Protein AF-A0AAR5PE02-F1 (afdb_monomer_lite)

Sequence (167 aa):
MKLILWPEQIGFYMKVPHFEQRLRSLHYKKRFQVTLSEIQPRITSVMEASREVSRSRRLRRLLEIVLALGNYMNRGARGNASGFRLASLNRLADTKSSFAKGTTLLHYLVQILEKKFRDICRLDEDLPHVRLSAKFPLGSSAKTWLSCGQALKMWQGKSSFIEAKAL

pLDDT: mean 83.31, std 14.79, range [35.12, 97.94]

Structure (mmCIF, N/CA/C/O backbone):
data_AF-A0AAR5PE02-F1
#
_entry.id   AF-A0AAR5PE02-F1
#
loop_
_atom_site.group_PDB
_atom_site.id
_atom_site.type_symbol
_atom_site.label_atom_id
_atom_site.label_alt_id
_atom_site.label_comp_id
_atom_site.label_asym_id
_atom_site.label_entity_id
_atom_site.label_seq_id
_atom_site.pdbx_PDB_ins_code
_atom_site.Cartn_x
_atom_site.Cartn_y
_atom_site.Cartn_z
_atom_site.occupancy
_atom_site.B_iso_or_equiv
_atom_site.auth_seq_id
_atom_site.auth_comp_id
_atom_site.auth_asym_id
_atom_site.auth_atom_id
_atom_site.pdbx_PDB_model_num
ATOM 1 N N . MET A 1 1 ? -27.650 19.695 25.125 1.00 35.53 1 MET A N 1
ATOM 2 C CA . MET A 1 1 ? -28.127 19.698 26.525 1.00 35.53 1 MET A CA 1
ATOM 3 C C . MET A 1 1 ? -26.932 19.680 27.470 1.00 35.53 1 MET A C 1
ATOM 5 O O . MET A 1 1 ? -26.398 18.613 27.748 1.00 35.53 1 MET A O 1
ATOM 9 N N . LYS A 1 2 ? -26.469 20.859 27.904 1.00 39.31 2 LYS A N 1
ATOM 10 C CA . LYS A 1 2 ? -25.594 21.000 29.077 1.00 39.31 2 LYS A CA 1
ATOM 11 C C . LYS A 1 2 ? -26.524 20.988 30.292 1.00 39.31 2 LYS A C 1
ATOM 13 O O . LYS A 1 2 ? -27.319 21.907 30.436 1.00 39.31 2 LYS A O 1
ATOM 18 N N . LEU A 1 3 ? -26.480 19.931 31.100 1.00 49.81 3 LEU A N 1
ATOM 19 C CA . LEU A 1 3 ? -27.072 19.948 32.438 1.00 49.81 3 LEU A CA 1
ATOM 20 C C . LEU A 1 3 ? -26.165 20.829 33.301 1.00 49.81 3 LEU A C 1
ATOM 22 O O . LEU A 1 3 ? -25.110 20.381 33.740 1.00 49.81 3 LEU A O 1
ATOM 26 N N . ILE A 1 4 ? -26.533 22.097 33.465 1.00 57.41 4 ILE A N 1
ATOM 27 C CA . ILE A 1 4 ? -25.956 22.947 34.505 1.00 57.41 4 ILE A CA 1
ATOM 28 C C . ILE A 1 4 ? -26.702 22.558 35.781 1.00 57.41 4 ILE A C 1
ATOM 30 O O . ILE A 1 4 ? -27.845 22.957 35.984 1.00 57.41 4 ILE A O 1
ATOM 34 N N . LEU A 1 5 ? -26.099 21.672 36.572 1.00 57.22 5 LEU A N 1
ATOM 35 C CA . LEU A 1 5 ? -26.596 21.326 37.899 1.00 57.22 5 LEU A CA 1
ATOM 36 C C . LEU A 1 5 ? -26.217 22.465 38.843 1.00 57.22 5 LEU A C 1
ATOM 38 O O . LEU A 1 5 ? -25.034 22.768 38.995 1.00 57.22 5 LEU A O 1
ATOM 42 N N . TRP A 1 6 ? -27.213 23.094 39.458 1.00 66.88 6 TRP A N 1
ATOM 43 C CA . TRP A 1 6 ? -26.972 24.053 40.531 1.00 66.88 6 TRP A CA 1
ATOM 44 C C . TRP A 1 6 ? -26.346 23.316 41.729 1.00 66.88 6 TRP A C 1
ATOM 46 O O . TRP A 1 6 ? -26.729 22.166 41.976 1.00 66.88 6 TRP A O 1
ATOM 56 N N . PRO A 1 7 ? -25.402 23.929 42.473 1.00 67.25 7 PRO A N 1
ATOM 57 C CA . PRO A 1 7 ? -24.629 23.252 43.524 1.00 67.25 7 PRO A CA 1
ATOM 58 C C . PRO A 1 7 ? -25.497 22.498 44.540 1.00 67.25 7 PRO A C 1
ATOM 60 O O . PRO A 1 7 ? -25.152 21.400 44.970 1.00 67.25 7 PRO A O 1
ATOM 63 N N . GLU A 1 8 ? -26.672 23.043 44.849 1.00 66.94 8 GLU A N 1
ATOM 64 C CA . GLU A 1 8 ? -27.608 22.492 45.832 1.00 66.94 8 GLU A CA 1
ATOM 65 C C . GLU A 1 8 ? -28.311 21.208 45.362 1.00 66.94 8 GLU A C 1
ATOM 67 O O . GLU A 1 8 ? -28.652 20.343 46.167 1.00 66.94 8 GLU A O 1
ATOM 72 N N . GLN A 1 9 ? -28.470 21.014 44.050 1.00 62.78 9 GLN A N 1
ATOM 73 C CA . GLN A 1 9 ? -29.102 19.814 43.493 1.00 62.78 9 GLN A CA 1
ATOM 74 C C . GLN A 1 9 ? -28.140 18.616 43.442 1.00 62.78 9 GLN A C 1
ATOM 76 O O . GLN A 1 9 ? -28.586 17.468 43.410 1.00 62.78 9 GLN A O 1
ATOM 81 N N . ILE A 1 10 ? -26.821 18.849 43.475 1.00 66.88 10 ILE A N 1
ATOM 82 C CA . ILE A 1 10 ? -25.790 17.799 43.382 1.00 66.88 10 ILE A CA 1
ATOM 83 C C . ILE A 1 10 ? -25.912 16.798 44.540 1.00 66.88 10 ILE A C 1
ATOM 85 O O . ILE A 1 10 ? -25.815 15.587 44.320 1.00 66.88 10 ILE A O 1
ATOM 89 N N . GLY A 1 11 ? -26.205 17.284 45.751 1.00 68.94 11 GLY A N 1
ATOM 90 C CA . GLY A 1 11 ? -26.368 16.444 46.940 1.00 68.94 11 GLY A CA 1
ATOM 91 C C . GLY A 1 11 ? -27.541 15.463 46.846 1.00 68.94 11 GLY A C 1
ATOM 92 O O . GLY A 1 11 ? -27.479 14.373 47.410 1.00 68.94 11 GLY A O 1
ATOM 93 N N . PHE A 1 12 ? -28.592 15.799 46.091 1.00 72.00 12 PHE A N 1
ATOM 94 C CA . PHE A 1 12 ? -29.722 14.900 45.847 1.00 72.00 12 PHE A CA 1
ATOM 95 C C . PHE A 1 12 ? -29.356 13.783 44.861 1.00 72.00 12 PHE A C 1
ATOM 97 O O . PHE A 1 12 ? -29.643 12.613 45.110 1.00 72.00 12 PHE A O 1
ATOM 104 N N . TYR A 1 13 ? -28.649 14.113 43.777 1.00 67.19 13 TYR A N 1
ATOM 105 C CA . TYR A 1 13 ? -28.218 13.125 42.783 1.00 67.19 13 TYR A CA 1
ATOM 106 C C . TYR A 1 13 ? -27.159 12.152 43.318 1.00 67.19 13 TYR A C 1
ATOM 108 O O . TYR A 1 13 ? -27.163 10.982 42.937 1.00 67.19 13 TYR A O 1
ATOM 116 N N . MET A 1 14 ? -26.301 12.588 44.249 1.00 71.88 14 MET A N 1
ATOM 117 C CA . MET A 1 14 ? -25.327 11.711 44.916 1.00 71.88 14 MET A CA 1
ATOM 118 C C . MET A 1 14 ? -25.970 10.617 45.786 1.00 71.88 14 MET A C 1
ATOM 120 O O . MET A 1 14 ? -25.325 9.603 46.041 1.00 71.88 14 MET A O 1
ATOM 124 N N . LYS A 1 15 ? -27.240 10.767 46.194 1.00 79.12 15 LYS A N 1
ATOM 125 C CA . LYS A 1 15 ? -27.983 9.730 46.937 1.00 79.12 15 LYS A CA 1
ATOM 126 C C . LYS A 1 15 ? -28.428 8.563 46.054 1.00 79.12 15 LYS A C 1
ATOM 128 O O . LYS A 1 15 ? -28.803 7.512 46.568 1.00 79.12 15 LYS A O 1
ATOM 133 N N . VAL A 1 16 ? -28.394 8.723 44.728 1.00 78.44 16 VAL A N 1
ATOM 134 C CA . VAL A 1 16 ? -28.729 7.641 43.802 1.00 78.44 16 VAL A CA 1
ATOM 135 C C . VAL A 1 16 ? -27.590 6.612 43.812 1.00 78.44 16 VAL A C 1
ATOM 137 O O . VAL A 1 16 ? -26.446 6.954 43.494 1.00 78.44 16 VAL A O 1
ATOM 140 N N . PRO A 1 17 ? -27.864 5.331 44.116 1.00 78.50 17 PRO A N 1
ATOM 141 C CA . PRO A 1 17 ? -26.826 4.313 44.158 1.00 78.50 17 PRO A CA 1
ATOM 142 C C . PRO A 1 17 ? -26.158 4.175 42.789 1.00 78.50 17 PRO A C 1
ATOM 144 O O . PRO A 1 17 ? -26.821 4.064 41.753 1.00 78.50 17 PRO A O 1
ATOM 147 N N . HIS A 1 18 ? -24.825 4.179 42.794 1.00 80.19 18 HIS A N 1
ATOM 148 C CA . HIS A 1 18 ? -23.996 4.100 41.590 1.00 80.19 18 HIS A CA 1
ATOM 149 C C . HIS A 1 18 ? -24.308 5.191 40.544 1.00 80.19 18 HIS A C 1
ATOM 151 O O . HIS A 1 18 ? -24.176 4.940 39.343 1.00 80.19 18 HIS A O 1
ATOM 157 N N . PHE A 1 19 ? -24.715 6.394 40.978 1.00 79.38 19 PHE A N 1
ATOM 158 C CA . PHE A 1 19 ? -25.097 7.514 40.106 1.00 79.38 19 PHE A CA 1
ATOM 159 C C . PHE A 1 19 ? -24.105 7.763 38.961 1.00 79.38 19 PHE A C 1
ATOM 161 O O . PHE A 1 19 ? -24.495 7.789 37.794 1.00 79.38 19 PHE A O 1
ATOM 168 N N . GLU A 1 20 ? -22.810 7.857 39.272 1.00 79.25 20 GLU A N 1
ATOM 169 C CA . GLU A 1 20 ? -21.762 8.082 38.274 1.00 79.25 20 GLU A CA 1
ATOM 170 C C . GLU A 1 20 ? -21.726 6.972 37.210 1.00 79.25 20 GLU A C 1
ATOM 172 O O . GLU A 1 20 ? -21.638 7.236 36.010 1.00 79.25 20 GLU A O 1
ATOM 177 N N . GLN A 1 21 ? -21.843 5.712 37.630 1.00 76.38 21 GLN A N 1
ATOM 178 C CA . GLN A 1 21 ? -21.823 4.567 36.719 1.00 76.38 21 GLN A CA 1
ATOM 179 C C . GLN A 1 21 ? -23.086 4.512 35.853 1.00 76.38 21 GLN A C 1
ATOM 181 O O . GLN A 1 21 ? -22.996 4.187 34.667 1.00 76.38 21 GLN A O 1
ATOM 186 N N . ARG A 1 22 ? -24.253 4.864 36.411 1.00 79.56 22 ARG A N 1
ATOM 187 C CA . ARG A 1 22 ? -25.517 4.986 35.666 1.00 79.56 22 ARG A CA 1
ATOM 188 C C . ARG A 1 22 ? -25.432 6.096 34.621 1.00 79.56 22 ARG A C 1
ATOM 190 O O . ARG A 1 22 ? -25.801 5.873 33.470 1.00 79.56 22 ARG A O 1
ATOM 197 N N . LEU A 1 23 ? -24.864 7.246 34.983 1.00 82.56 23 LEU A N 1
ATOM 198 C CA . LEU A 1 23 ? -24.653 8.369 34.071 1.00 82.56 23 LEU A CA 1
ATOM 199 C C . LEU A 1 23 ? -23.691 8.003 32.932 1.00 82.56 23 LEU A C 1
ATOM 201 O O . LEU A 1 23 ? -24.001 8.243 31.764 1.00 82.56 23 LEU A O 1
ATOM 205 N N . ARG A 1 24 ? -22.559 7.357 33.248 1.00 79.50 24 ARG A N 1
ATOM 206 C CA . ARG A 1 24 ? -21.609 6.837 32.248 1.00 79.50 24 ARG A CA 1
ATOM 207 C C . ARG A 1 24 ? -22.275 5.823 31.309 1.00 79.50 24 ARG A C 1
ATOM 209 O O . ARG A 1 24 ? -22.088 5.907 30.097 1.00 79.50 24 ARG A O 1
ATOM 216 N N . SER A 1 25 ? -23.098 4.920 31.846 1.00 77.06 25 SER A N 1
ATOM 217 C CA . SER A 1 25 ? -23.834 3.916 31.059 1.00 77.06 25 SER A CA 1
ATOM 218 C C . SER A 1 25 ? -24.863 4.556 30.123 1.00 77.06 25 SER A C 1
ATOM 220 O O . SER A 1 25 ? -24.952 4.178 28.957 1.00 77.06 25 SER A O 1
ATOM 222 N N . LEU A 1 26 ? -25.605 5.563 30.596 1.00 81.19 26 LEU A N 1
ATOM 223 C CA . LEU A 1 26 ? -26.574 6.304 29.786 1.00 81.19 26 LEU A CA 1
ATOM 224 C C . LEU A 1 26 ? -25.888 7.118 28.679 1.00 81.19 26 LEU A C 1
ATOM 226 O O . LEU A 1 26 ? -26.333 7.104 27.530 1.00 81.19 26 LEU A O 1
ATOM 230 N N . HIS A 1 27 ? -24.784 7.796 29.008 1.00 82.00 27 HIS A N 1
ATOM 231 C CA . HIS A 1 27 ? -23.972 8.521 28.033 1.00 82.00 27 HIS A CA 1
ATOM 232 C C . HIS A 1 27 ? -23.451 7.584 26.939 1.00 82.00 27 HIS A C 1
ATOM 234 O O . HIS A 1 27 ? -23.558 7.896 25.752 1.00 82.00 27 HIS A O 1
ATOM 240 N N . TYR A 1 28 ? -22.942 6.417 27.338 1.00 80.25 28 TYR A N 1
ATOM 241 C CA . TYR A 1 28 ? -22.465 5.403 26.410 1.00 80.25 28 TYR A CA 1
ATOM 242 C C . TYR A 1 28 ? -23.592 4.854 25.533 1.00 80.25 28 TYR A C 1
ATOM 244 O O . TYR A 1 28 ? -23.457 4.881 24.316 1.00 80.25 28 TYR A O 1
ATOM 252 N N . LYS A 1 29 ? -24.733 4.454 26.112 1.00 79.69 29 LYS A N 1
ATOM 253 C CA . LYS A 1 29 ? -25.907 3.982 25.355 1.00 79.69 29 LYS A CA 1
ATOM 254 C C . LYS A 1 29 ? -26.312 4.981 24.268 1.00 79.69 29 LYS A C 1
ATOM 256 O O . LYS A 1 29 ? -26.601 4.583 23.144 1.00 79.69 29 LYS A O 1
ATOM 261 N N . LYS A 1 30 ? -26.280 6.280 24.583 1.00 84.69 30 LYS A N 1
ATOM 262 C CA . LYS A 1 30 ? -26.614 7.351 23.634 1.00 84.69 30 LYS A CA 1
ATOM 263 C C . LYS A 1 30 ? -25.560 7.547 22.538 1.00 84.69 30 LYS A C 1
ATOM 265 O O . LYS A 1 30 ? -25.918 7.905 21.422 1.00 84.69 30 LYS A O 1
ATOM 270 N N . ARG A 1 31 ? -24.273 7.348 22.840 1.00 83.75 31 ARG A N 1
ATOM 271 C CA . ARG A 1 31 ? -23.171 7.553 21.881 1.00 83.75 31 ARG A CA 1
ATOM 272 C C . ARG A 1 31 ? -22.759 6.314 21.103 1.00 83.75 31 ARG A C 1
ATOM 274 O O . ARG A 1 31 ? -22.158 6.466 20.048 1.00 83.75 31 ARG A O 1
ATOM 281 N N . PHE A 1 32 ? -23.097 5.122 21.583 1.00 84.12 32 PHE A N 1
ATOM 282 C CA . PHE A 1 32 ? -22.614 3.861 21.034 1.00 84.12 32 PHE A CA 1
ATOM 283 C C . PHE A 1 32 ? -22.856 3.742 19.530 1.00 84.12 32 PHE A C 1
ATOM 285 O O . PHE A 1 32 ? -21.914 3.498 18.785 1.00 84.12 32 PHE A O 1
ATOM 292 N N . GLN A 1 33 ? -24.089 3.989 19.084 1.00 84.06 33 GLN A N 1
ATOM 293 C CA . GLN A 1 33 ? -24.452 3.894 17.668 1.00 84.06 33 GLN A CA 1
ATOM 294 C C . GLN A 1 33 ? -23.672 4.885 16.798 1.00 84.06 33 GLN A C 1
ATOM 296 O O . GLN A 1 33 ? -23.160 4.510 15.747 1.00 84.06 33 GLN A O 1
ATOM 301 N N . VAL A 1 34 ? -23.500 6.124 17.269 1.00 88.12 34 VAL A N 1
ATOM 302 C CA . VAL A 1 34 ? -22.717 7.148 16.562 1.00 88.12 34 VAL A CA 1
ATOM 303 C C . VAL A 1 34 ? -21.259 6.708 16.447 1.00 88.12 34 VAL A C 1
ATOM 305 O O . VAL A 1 34 ? -20.718 6.631 15.348 1.00 88.12 34 VAL A O 1
ATOM 308 N N . THR A 1 35 ? -20.640 6.324 17.563 1.00 86.19 35 THR A N 1
ATOM 309 C CA . THR A 1 35 ? -19.241 5.883 17.590 1.00 86.19 35 THR A CA 1
ATOM 310 C C . THR A 1 35 ? -19.009 4.641 16.726 1.00 86.19 35 THR A C 1
ATOM 312 O O . THR A 1 35 ? -18.015 4.570 16.005 1.00 86.19 35 THR A O 1
ATOM 315 N N . LEU A 1 36 ? -19.938 3.682 16.737 1.00 86.12 36 LEU A N 1
ATOM 316 C CA . LEU A 1 36 ? -19.873 2.497 15.885 1.00 86.12 36 LEU A CA 1
ATOM 317 C C . LEU A 1 36 ? -19.961 2.877 14.399 1.00 86.12 36 LEU A C 1
ATOM 319 O O . LEU A 1 36 ? -19.121 2.442 13.611 1.00 86.12 36 LEU A O 1
ATOM 323 N N . SER A 1 37 ? -20.919 3.735 14.030 1.00 88.12 37 SER A N 1
ATOM 324 C CA . SER A 1 37 ? -21.112 4.196 12.647 1.00 88.12 37 SER A CA 1
ATOM 325 C C . SER A 1 37 ? -19.914 4.972 12.089 1.00 88.12 37 SER A C 1
ATOM 327 O O . SER A 1 37 ? -19.668 4.947 10.887 1.00 88.12 37 SER A O 1
ATOM 329 N N . GLU A 1 38 ? -19.118 5.608 12.953 1.00 86.75 38 GLU A N 1
ATOM 330 C CA . GLU A 1 38 ? -17.907 6.329 12.557 1.00 86.75 38 GLU A CA 1
ATOM 331 C C . GLU A 1 38 ? -16.688 5.414 12.379 1.00 86.75 38 GLU A C 1
ATOM 333 O O . GLU A 1 38 ? -15.842 5.676 11.520 1.00 86.75 38 GLU A O 1
ATOM 338 N N . ILE A 1 39 ? -16.557 4.369 13.204 1.00 87.44 39 ILE A N 1
ATOM 339 C CA . ILE A 1 39 ? -15.363 3.506 13.245 1.00 87.44 39 ILE A CA 1
ATOM 340 C C . ILE A 1 39 ? -15.473 2.344 12.264 1.00 87.44 39 ILE A C 1
ATOM 342 O O . ILE A 1 39 ? -14.493 2.021 11.589 1.00 87.44 39 ILE A O 1
ATOM 346 N N . GLN A 1 40 ? -16.654 1.735 12.162 1.00 87.94 40 GLN A N 1
ATOM 347 C CA . GLN A 1 40 ? -16.907 0.589 11.295 1.00 87.94 40 GLN A CA 1
ATOM 348 C C . GLN A 1 40 ? -16.451 0.810 9.838 1.00 87.94 40 GLN A C 1
ATOM 350 O O . GLN A 1 40 ? -15.704 -0.035 9.328 1.00 87.94 40 GLN A O 1
ATOM 355 N N . PRO A 1 41 ? -16.802 1.921 9.154 1.00 89.44 41 PRO A N 1
ATOM 356 C CA . PRO A 1 41 ? -16.360 2.141 7.777 1.00 89.44 41 PRO A CA 1
ATOM 357 C C . PRO A 1 41 ? -14.843 2.331 7.673 1.00 89.44 41 PRO A C 1
ATOM 359 O O . PRO A 1 41 ? -14.243 1.907 6.690 1.00 89.44 41 PRO A O 1
ATOM 362 N N . ARG A 1 42 ? -14.189 2.901 8.695 1.00 88.94 42 ARG A N 1
ATOM 363 C CA . ARG A 1 42 ? -12.727 3.092 8.701 1.00 88.94 42 ARG A CA 1
ATOM 364 C C . ARG A 1 42 ? -11.996 1.756 8.774 1.00 88.94 42 ARG A C 1
ATOM 366 O O . ARG A 1 42 ? -11.065 1.533 8.006 1.00 88.94 42 ARG A O 1
ATOM 373 N N . ILE A 1 43 ? -12.428 0.870 9.675 1.00 87.94 43 ILE A N 1
ATOM 374 C CA . ILE A 1 43 ? -11.850 -0.475 9.817 1.00 87.94 43 ILE A CA 1
ATOM 375 C C . ILE A 1 43 ? -12.076 -1.274 8.535 1.00 87.94 43 ILE A C 1
ATOM 377 O O . ILE A 1 43 ? -11.126 -1.832 7.990 1.00 87.94 43 ILE A O 1
ATOM 381 N N . THR A 1 44 ? -13.310 -1.270 8.027 1.00 90.81 44 THR A N 1
ATOM 382 C CA . THR A 1 44 ? -13.671 -1.987 6.797 1.00 90.81 44 THR A CA 1
ATOM 383 C C . THR A 1 44 ? -12.837 -1.496 5.614 1.00 90.81 44 THR A C 1
ATOM 385 O O . THR A 1 44 ? -12.241 -2.305 4.912 1.00 90.81 44 THR A O 1
ATOM 388 N N . SER A 1 45 ? -12.693 -0.178 5.447 1.00 91.88 45 SER A N 1
ATOM 389 C CA . SER A 1 45 ? -11.876 0.403 4.376 1.00 91.88 45 SER A CA 1
ATOM 390 C C . SER A 1 45 ? -10.412 -0.033 4.463 1.00 91.88 45 SER A C 1
ATOM 392 O O . SER A 1 45 ? -9.824 -0.394 3.448 1.00 91.88 45 SER A O 1
ATOM 394 N N . VAL A 1 46 ? -9.816 -0.053 5.663 1.00 92.56 46 VAL A N 1
ATOM 395 C CA . VAL A 1 46 ? -8.429 -0.519 5.837 1.00 92.56 46 VAL A CA 1
ATOM 396 C C . VAL A 1 46 ? -8.299 -2.008 5.516 1.00 92.56 46 VAL A C 1
ATOM 398 O O . VAL A 1 46 ? -7.316 -2.415 4.897 1.00 92.56 46 VAL A O 1
ATOM 401 N N . MET A 1 47 ? -9.267 -2.825 5.938 1.00 92.19 47 MET A N 1
ATOM 402 C CA . MET A 1 47 ? -9.271 -4.256 5.641 1.00 92.19 47 MET A CA 1
ATOM 403 C C . MET A 1 47 ? -9.322 -4.512 4.133 1.00 92.19 47 MET A C 1
ATOM 405 O O . MET A 1 47 ? -8.533 -5.315 3.632 1.00 92.19 47 MET A O 1
ATOM 409 N N . GLU A 1 48 ? -10.193 -3.807 3.411 1.00 95.19 48 GLU A N 1
ATOM 410 C CA . GLU A 1 48 ? -10.279 -3.918 1.954 1.00 95.19 48 GLU A CA 1
ATOM 411 C C . GLU A 1 48 ? -9.009 -3.400 1.273 1.00 95.19 48 GLU A C 1
ATOM 413 O O . GLU A 1 48 ? -8.407 -4.133 0.491 1.00 95.19 48 GLU A O 1
ATOM 418 N N . ALA A 1 49 ? -8.482 -2.239 1.676 1.00 95.75 49 ALA A N 1
ATOM 419 C CA . ALA A 1 49 ? -7.207 -1.731 1.162 1.00 95.75 49 ALA A CA 1
ATOM 420 C C . ALA A 1 49 ? -6.043 -2.722 1.373 1.00 95.75 49 ALA A C 1
ATOM 422 O O . ALA A 1 49 ? -5.187 -2.893 0.505 1.00 95.75 49 ALA A O 1
ATOM 423 N N . SER A 1 50 ? -6.000 -3.414 2.516 1.00 95.00 50 SER A N 1
ATOM 424 C CA . SER A 1 50 ? -4.986 -4.441 2.788 1.00 95.00 50 SER A CA 1
ATOM 425 C C . SER A 1 50 ? -5.129 -5.658 1.866 1.00 95.00 50 SER A C 1
ATOM 427 O O . SER A 1 50 ? -4.124 -6.186 1.370 1.00 95.00 50 SER A O 1
ATOM 429 N N . ARG A 1 51 ? -6.367 -6.091 1.595 1.00 96.50 51 ARG A N 1
ATOM 430 C CA . ARG A 1 51 ? -6.664 -7.191 0.665 1.00 96.50 51 ARG A CA 1
ATOM 431 C C . ARG A 1 51 ? -6.303 -6.826 -0.771 1.00 96.50 51 ARG A C 1
ATOM 433 O O . ARG A 1 51 ? -5.664 -7.633 -1.441 1.00 96.50 51 ARG A O 1
ATOM 440 N N . GLU A 1 52 ? -6.667 -5.628 -1.208 1.00 97.31 52 GLU A N 1
ATOM 441 C CA . GLU A 1 52 ? -6.358 -5.060 -2.524 1.00 97.31 52 GLU A CA 1
ATOM 442 C C . GLU A 1 52 ? -4.855 -5.062 -2.799 1.00 97.31 52 GLU A C 1
ATOM 444 O O . GLU A 1 52 ? -4.394 -5.687 -3.755 1.00 97.31 52 GLU A O 1
ATOM 449 N N . VAL A 1 53 ? -4.067 -4.473 -1.891 1.00 96.44 53 VAL A N 1
ATOM 450 C CA . VAL A 1 53 ? -2.599 -4.437 -1.996 1.00 96.44 53 VAL A CA 1
ATOM 451 C C . VAL A 1 53 ? -2.008 -5.846 -2.073 1.00 96.44 53 VAL A C 1
ATOM 453 O O . VAL A 1 53 ? -1.101 -6.096 -2.865 1.00 96.44 53 VAL A O 1
ATOM 456 N N . SER A 1 54 ? -2.530 -6.787 -1.283 1.00 95.94 54 SER A N 1
ATOM 457 C CA . SER A 1 54 ? -2.012 -8.161 -1.235 1.00 95.94 54 SER A CA 1
ATOM 458 C C . SER A 1 54 ? -2.350 -8.979 -2.488 1.00 95.94 54 SER A C 1
ATOM 460 O O . SER A 1 54 ? -1.603 -9.892 -2.853 1.00 95.94 54 SER A O 1
ATOM 462 N N . ARG A 1 55 ? -3.482 -8.684 -3.139 1.00 96.31 55 ARG A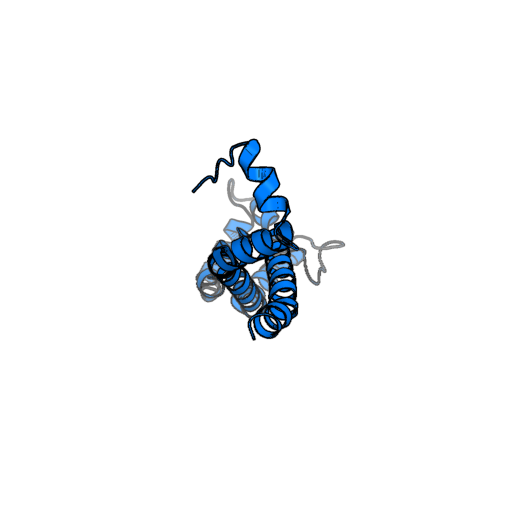 N 1
ATOM 463 C CA . ARG A 1 55 ? -4.018 -9.450 -4.278 1.00 96.31 55 ARG A CA 1
ATOM 464 C C . ARG A 1 55 ? -3.708 -8.828 -5.637 1.00 96.31 55 ARG A C 1
ATOM 466 O O . ARG A 1 55 ? -3.755 -9.553 -6.632 1.00 96.31 55 ARG A O 1
ATOM 473 N N . SER A 1 56 ? -3.373 -7.539 -5.695 1.00 97.94 56 SER A N 1
ATOM 474 C CA . SER A 1 56 ? -3.092 -6.842 -6.951 1.00 97.94 56 SER A CA 1
ATOM 475 C C . SER A 1 56 ? -1.903 -7.467 -7.686 1.00 97.94 56 SER A C 1
ATOM 477 O O . SER A 1 56 ? -0.739 -7.386 -7.275 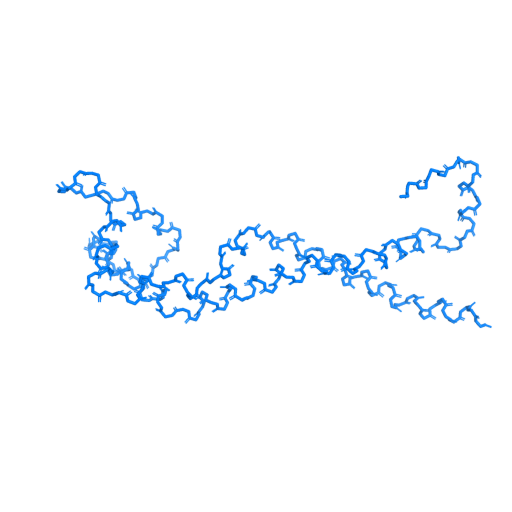1.00 97.94 56 SER A O 1
ATOM 479 N N . ARG A 1 57 ? -2.203 -8.086 -8.833 1.00 96.38 57 ARG A N 1
ATOM 480 C CA . ARG A 1 57 ? -1.185 -8.618 -9.748 1.00 96.38 57 ARG A CA 1
ATOM 481 C C . ARG A 1 57 ? -0.441 -7.485 -10.450 1.00 96.38 57 ARG A C 1
ATOM 483 O O . ARG A 1 57 ? 0.766 -7.602 -10.661 1.00 96.38 57 ARG A O 1
ATOM 490 N N . ARG A 1 58 ? -1.136 -6.381 -10.754 1.00 96.81 58 ARG A N 1
ATOM 491 C CA . ARG A 1 58 ? -0.551 -5.184 -11.373 1.00 96.81 58 ARG A CA 1
ATOM 492 C C . ARG A 1 58 ? 0.497 -4.552 -10.462 1.00 96.81 58 ARG A C 1
ATOM 494 O O . ARG A 1 58 ? 1.600 -4.270 -10.927 1.00 96.81 58 ARG A O 1
ATOM 501 N N . LEU A 1 59 ? 0.213 -4.431 -9.160 1.00 97.06 59 LEU A N 1
ATOM 502 C CA . LEU A 1 59 ? 1.180 -3.938 -8.177 1.00 97.06 59 LEU A CA 1
ATOM 503 C C . LEU A 1 59 ? 2.406 -4.847 -8.103 1.00 97.06 59 LEU A C 1
ATOM 505 O O . LEU A 1 59 ? 3.534 -4.365 -8.169 1.00 97.06 59 LEU A O 1
ATOM 509 N N . ARG A 1 60 ? 2.206 -6.168 -8.015 1.00 96.50 60 ARG A N 1
ATOM 510 C CA . ARG A 1 60 ? 3.320 -7.127 -7.990 1.00 96.50 60 ARG A CA 1
ATOM 511 C C . ARG A 1 60 ? 4.212 -6.977 -9.221 1.00 96.50 60 ARG A C 1
ATOM 513 O O . ARG A 1 60 ? 5.428 -6.876 -9.083 1.00 96.50 60 ARG A O 1
ATOM 520 N N . ARG A 1 61 ? 3.610 -6.885 -10.409 1.00 96.56 61 ARG A N 1
ATOM 521 C CA . ARG A 1 61 ? 4.355 -6.731 -11.659 1.00 96.56 61 ARG A CA 1
ATOM 522 C C . ARG A 1 61 ? 5.106 -5.401 -11.735 1.00 96.56 61 ARG A C 1
ATOM 524 O O . ARG A 1 61 ? 6.246 -5.378 -12.190 1.00 96.56 61 ARG A O 1
ATOM 531 N N . LEU A 1 62 ? 4.507 -4.309 -11.258 1.00 96.75 62 LEU A N 1
ATOM 532 C CA . LEU A 1 62 ? 5.184 -3.017 -11.128 1.00 96.75 62 LEU A CA 1
ATOM 533 C C . LEU A 1 62 ? 6.439 -3.146 -10.249 1.00 96.75 62 LEU A C 1
ATOM 535 O O . LEU A 1 62 ? 7.516 -2.705 -10.645 1.00 96.75 62 LEU A O 1
ATOM 539 N N . LEU A 1 63 ? 6.314 -3.782 -9.080 1.00 96.94 63 LEU A N 1
ATOM 540 C CA . LEU A 1 63 ? 7.429 -3.971 -8.150 1.00 96.94 63 LEU A CA 1
ATOM 541 C C . LEU A 1 63 ? 8.541 -4.848 -8.748 1.00 96.94 63 LEU A C 1
ATOM 543 O O . LEU A 1 63 ? 9.713 -4.545 -8.545 1.00 96.94 63 LEU A O 1
ATOM 547 N N . GLU A 1 64 ? 8.204 -5.875 -9.534 1.00 95.88 64 GLU A N 1
ATOM 548 C CA . GLU A 1 64 ? 9.185 -6.684 -10.278 1.00 95.88 64 GLU A CA 1
ATOM 549 C C . GLU A 1 64 ? 9.972 -5.847 -11.294 1.00 95.88 64 GLU A C 1
ATOM 551 O O . GLU A 1 64 ? 11.196 -5.957 -11.374 1.00 95.88 64 GLU A O 1
ATOM 556 N N . ILE A 1 65 ? 9.290 -4.982 -12.051 1.00 95.75 65 ILE A N 1
ATOM 557 C CA . ILE A 1 65 ? 9.937 -4.101 -13.033 1.00 95.75 65 ILE A CA 1
ATOM 558 C C . ILE A 1 65 ? 10.867 -3.113 -12.323 1.00 95.75 65 ILE A C 1
ATOM 560 O O . ILE A 1 65 ? 12.002 -2.913 -12.755 1.00 95.75 65 ILE A O 1
ATOM 564 N N . VAL A 1 66 ? 10.418 -2.528 -11.210 1.00 95.62 66 VAL A N 1
ATOM 565 C CA . VAL A 1 66 ? 11.244 -1.629 -10.392 1.00 95.62 66 VAL A CA 1
ATOM 566 C C . VAL A 1 66 ? 12.463 -2.361 -9.828 1.00 95.62 66 VAL A C 1
ATOM 568 O O . VAL A 1 66 ? 13.563 -1.812 -9.861 1.00 95.62 66 VAL A O 1
ATOM 571 N N . LEU A 1 67 ? 12.302 -3.600 -9.354 1.00 95.19 67 LEU A N 1
ATOM 572 C CA . LEU A 1 67 ? 13.412 -4.416 -8.862 1.00 95.19 67 LEU A CA 1
ATOM 573 C C . LEU A 1 67 ? 14.428 -4.703 -9.976 1.00 95.19 67 LEU A C 1
ATOM 575 O O . LEU A 1 67 ? 15.627 -4.525 -9.769 1.00 95.19 67 LEU A O 1
ATOM 579 N N . ALA A 1 68 ? 13.956 -5.091 -11.163 1.00 93.81 68 ALA A N 1
ATOM 580 C CA . ALA A 1 68 ? 14.809 -5.350 -12.319 1.00 93.81 68 ALA A CA 1
ATOM 581 C C . ALA A 1 68 ? 15.583 -4.094 -12.754 1.00 93.81 68 ALA A C 1
ATOM 583 O O . ALA A 1 68 ? 16.789 -4.166 -12.988 1.00 93.81 68 ALA A O 1
ATOM 584 N N . LEU A 1 69 ? 14.917 -2.934 -12.801 1.00 93.00 69 LEU A N 1
ATOM 585 C CA . LEU A 1 69 ? 15.562 -1.649 -13.080 1.00 93.00 69 LEU A CA 1
ATOM 586 C C . LEU A 1 69 ? 16.607 -1.303 -12.015 1.00 93.00 69 LEU A C 1
ATOM 588 O O . LEU A 1 69 ? 17.736 -0.954 -12.352 1.00 93.00 69 LEU A O 1
ATOM 592 N N . GLY A 1 70 ? 16.258 -1.444 -10.735 1.00 92.50 70 GLY A N 1
ATOM 593 C CA . GLY A 1 70 ? 17.161 -1.177 -9.620 1.00 92.50 70 GLY A CA 1
ATOM 594 C C . GLY A 1 70 ? 18.410 -2.058 -9.649 1.00 92.50 70 GLY A C 1
ATOM 595 O O . GLY A 1 70 ? 19.515 -1.543 -9.490 1.00 92.50 70 GLY A O 1
ATOM 596 N N . ASN A 1 71 ? 18.257 -3.357 -9.910 1.00 93.81 71 ASN A N 1
ATOM 597 C CA . ASN A 1 71 ? 19.375 -4.295 -10.041 1.00 93.81 71 ASN A CA 1
ATOM 598 C C . ASN A 1 71 ? 20.242 -3.982 -11.268 1.00 93.81 71 ASN A C 1
ATOM 600 O O . ASN A 1 71 ? 21.470 -3.980 -11.176 1.00 93.81 71 ASN A O 1
ATOM 604 N N . TYR A 1 72 ? 19.621 -3.635 -12.402 1.00 91.31 72 TYR A N 1
ATOM 605 C CA . TYR A 1 72 ? 20.349 -3.239 -13.608 1.00 91.31 72 TYR A CA 1
ATOM 606 C C . TYR A 1 72 ? 21.167 -1.958 -13.409 1.00 91.31 72 TYR A C 1
ATOM 608 O O . TYR A 1 72 ? 22.268 -1.852 -13.942 1.00 91.31 72 TYR A O 1
ATOM 616 N N . MET A 1 73 ? 20.640 -0.981 -12.670 1.00 88.69 73 MET A N 1
ATOM 617 C CA . MET A 1 73 ? 21.333 0.285 -12.417 1.00 88.69 73 MET A CA 1
ATOM 618 C C . MET A 1 73 ? 22.431 0.150 -11.361 1.00 88.69 73 MET A C 1
ATOM 620 O O . MET A 1 73 ? 23.472 0.786 -11.480 1.00 88.69 73 MET A O 1
ATOM 624 N N . ASN A 1 74 ? 22.225 -0.687 -10.342 1.00 88.12 74 ASN A N 1
ATOM 625 C CA . ASN A 1 74 ? 23.135 -0.819 -9.203 1.00 88.12 74 ASN A CA 1
ATOM 626 C C . ASN A 1 74 ? 24.111 -2.004 -9.325 1.00 88.12 74 ASN A C 1
ATOM 628 O O . ASN A 1 74 ? 24.483 -2.578 -8.302 1.00 88.12 74 ASN A O 1
ATOM 632 N N . ARG A 1 75 ? 24.525 -2.388 -10.543 1.00 83.38 75 ARG A N 1
ATOM 633 C CA . ARG A 1 75 ? 25.418 -3.545 -10.783 1.00 83.38 75 ARG A CA 1
ATOM 634 C C . ARG A 1 75 ? 26.631 -3.553 -9.839 1.00 83.38 75 ARG A C 1
ATOM 636 O O . ARG A 1 75 ? 27.229 -2.514 -9.574 1.00 83.38 75 ARG A O 1
ATOM 643 N N . GLY A 1 76 ? 27.001 -4.739 -9.351 1.00 76.88 76 GLY A N 1
ATOM 644 C CA . GLY A 1 76 ? 28.052 -4.937 -8.344 1.00 76.88 76 GLY A CA 1
ATOM 645 C C . GLY A 1 76 ? 27.472 -5.249 -6.960 1.00 76.88 76 GLY A C 1
ATOM 646 O O . GLY A 1 76 ? 26.414 -5.866 -6.857 1.00 76.88 76 GLY A O 1
ATOM 647 N N . ALA A 1 77 ? 28.128 -4.805 -5.883 1.00 72.12 77 ALA A N 1
ATOM 648 C CA . ALA A 1 77 ? 27.739 -5.128 -4.499 1.00 72.12 77 ALA A CA 1
ATOM 649 C C . ALA A 1 77 ? 26.316 -4.670 -4.099 1.00 72.12 77 ALA A C 1
ATOM 651 O O . ALA A 1 77 ? 25.784 -5.114 -3.086 1.00 72.12 77 ALA A O 1
ATOM 652 N N . ARG A 1 78 ? 25.688 -3.784 -4.884 1.00 77.06 78 ARG A N 1
ATOM 653 C CA . ARG A 1 78 ? 24.335 -3.249 -4.652 1.00 77.06 78 ARG A CA 1
ATOM 654 C C . ARG A 1 78 ? 23.287 -3.770 -5.657 1.00 77.06 78 ARG A C 1
ATOM 656 O O . ARG A 1 78 ? 22.152 -3.305 -5.617 1.00 77.06 78 ARG A O 1
ATOM 663 N N . GLY A 1 79 ? 23.653 -4.710 -6.539 1.00 75.12 79 GLY A N 1
ATOM 664 C CA . GLY A 1 79 ? 22.913 -5.029 -7.775 1.00 75.12 79 GLY A CA 1
ATOM 665 C C . GLY A 1 79 ? 22.207 -6.382 -7.836 1.00 75.12 79 GLY A C 1
ATOM 666 O O . GLY A 1 79 ? 21.663 -6.720 -8.879 1.00 75.12 79 GLY A O 1
ATOM 667 N N . ASN A 1 80 ? 22.190 -7.147 -6.744 1.00 87.56 80 ASN A N 1
ATOM 668 C CA . ASN A 1 80 ? 21.559 -8.471 -6.660 1.00 87.56 80 ASN A CA 1
ATOM 669 C C . ASN A 1 80 ? 20.511 -8.516 -5.539 1.00 87.56 80 ASN A C 1
ATOM 671 O O . ASN A 1 80 ? 20.498 -9.420 -4.706 1.00 87.56 80 ASN A O 1
ATOM 675 N N . ALA A 1 81 ? 19.653 -7.499 -5.468 1.00 92.44 81 ALA A N 1
ATOM 676 C CA . ALA A 1 81 ? 18.591 -7.465 -4.477 1.00 92.44 81 ALA A CA 1
ATOM 677 C C . ALA A 1 81 ? 17.464 -8.441 -4.854 1.00 92.44 81 ALA A C 1
ATOM 679 O O . ALA A 1 81 ? 17.053 -8.512 -6.013 1.00 92.44 81 ALA A O 1
ATOM 680 N N . SER A 1 82 ? 16.914 -9.141 -3.859 1.00 93.50 82 SER A N 1
ATOM 681 C CA . SER A 1 82 ? 15.691 -9.952 -4.006 1.00 93.50 82 SER A CA 1
ATOM 682 C C . SER A 1 82 ? 14.415 -9.158 -3.692 1.00 93.50 82 SER A C 1
ATOM 684 O O . SER A 1 82 ? 13.308 -9.654 -3.874 1.00 93.50 82 SER A O 1
ATOM 686 N N . GLY A 1 83 ? 14.556 -7.924 -3.206 1.00 93.75 83 GLY A N 1
ATOM 687 C CA . GLY A 1 83 ? 13.454 -7.036 -2.858 1.00 93.75 83 GLY A CA 1
ATOM 688 C C . GLY A 1 83 ? 13.956 -5.684 -2.358 1.00 93.75 83 GLY A C 1
ATOM 689 O O . GLY A 1 83 ? 15.155 -5.468 -2.184 1.00 93.75 83 GLY A O 1
ATOM 690 N N . PHE A 1 84 ? 13.032 -4.760 -2.119 1.00 94.69 84 PHE A N 1
ATOM 691 C CA . PHE A 1 84 ? 13.332 -3.424 -1.612 1.00 94.69 84 PHE A CA 1
ATOM 692 C C . PHE A 1 84 ? 12.231 -2.946 -0.662 1.00 94.69 84 PHE A C 1
ATOM 694 O O . PHE A 1 84 ? 11.100 -3.428 -0.690 1.00 94.69 84 PHE A O 1
ATOM 701 N N . ARG A 1 85 ? 12.553 -1.968 0.190 1.00 94.81 85 ARG A N 1
ATOM 702 C CA . ARG A 1 85 ? 11.553 -1.308 1.043 1.00 94.81 85 ARG A CA 1
ATOM 703 C C . ARG A 1 85 ? 10.651 -0.426 0.183 1.00 94.81 85 ARG A C 1
ATOM 705 O O . ARG A 1 85 ? 11.173 0.367 -0.590 1.00 94.81 85 ARG A O 1
ATOM 712 N N . LEU A 1 86 ? 9.333 -0.462 0.383 1.00 93.38 86 LEU A N 1
ATOM 713 C CA . LEU A 1 86 ? 8.378 0.366 -0.379 1.00 93.38 86 LEU A CA 1
ATOM 714 C C . LEU A 1 86 ? 8.712 1.868 -0.358 1.00 93.38 86 LEU A C 1
ATOM 716 O O . LEU A 1 86 ? 8.516 2.551 -1.357 1.00 93.38 86 LEU A O 1
ATOM 720 N N . ALA A 1 87 ? 9.300 2.372 0.733 1.00 93.69 87 ALA A N 1
ATOM 721 C CA . ALA A 1 87 ? 9.774 3.756 0.829 1.00 93.69 87 ALA A CA 1
ATOM 722 C C . ALA A 1 87 ? 10.797 4.142 -0.263 1.00 93.69 87 ALA A C 1
ATOM 724 O O . ALA A 1 87 ? 10.912 5.316 -0.608 1.00 93.69 87 ALA A O 1
ATOM 725 N N . SER A 1 88 ? 11.517 3.174 -0.839 1.00 92.00 88 SER A N 1
ATOM 726 C CA . SER A 1 88 ? 12.434 3.396 -1.960 1.00 92.00 88 SER A CA 1
ATOM 727 C C . SER A 1 88 ? 11.726 3.817 -3.248 1.00 92.00 88 SER A C 1
ATOM 729 O O . SER A 1 88 ? 12.376 4.417 -4.096 1.00 92.00 88 SER A O 1
ATOM 731 N N . LEU A 1 89 ? 10.418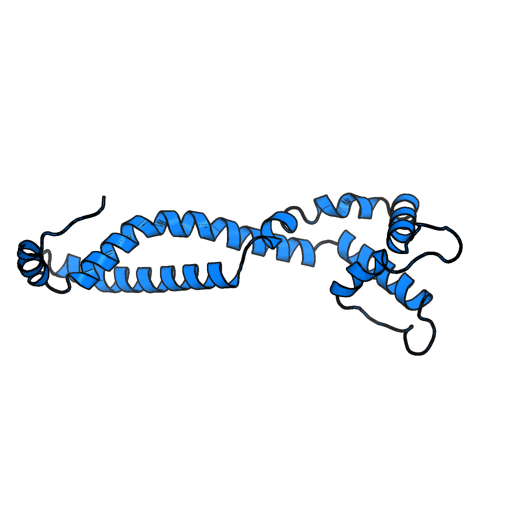 3.565 -3.401 1.00 94.56 89 LEU A N 1
ATOM 732 C CA . LEU A 1 89 ? 9.655 4.016 -4.573 1.00 94.56 89 LEU A CA 1
ATOM 733 C C . LEU A 1 89 ? 9.689 5.543 -4.725 1.00 94.56 89 LEU A C 1
ATOM 735 O O . LEU A 1 89 ? 9.774 6.040 -5.844 1.00 94.56 89 LEU A O 1
ATOM 739 N N . ASN A 1 90 ? 9.726 6.285 -3.612 1.00 93.19 90 ASN A N 1
ATOM 740 C CA . ASN A 1 90 ? 9.838 7.746 -3.643 1.00 93.19 90 ASN A CA 1
ATOM 741 C C . ASN A 1 90 ? 11.158 8.214 -4.284 1.00 93.19 90 ASN A C 1
ATOM 743 O O . ASN A 1 90 ? 11.193 9.253 -4.933 1.00 93.19 90 ASN A O 1
ATOM 747 N N . ARG A 1 91 ? 12.222 7.402 -4.201 1.00 91.94 91 ARG A N 1
ATOM 748 C CA . ARG A 1 91 ? 13.547 7.729 -4.758 1.00 91.94 91 ARG A CA 1
ATOM 749 C C . ARG A 1 91 ? 13.617 7.626 -6.282 1.00 91.94 91 ARG A C 1
ATOM 751 O O . ARG A 1 91 ? 14.579 8.099 -6.889 1.00 91.94 91 ARG A O 1
ATOM 758 N N . LEU A 1 92 ? 12.612 7.023 -6.922 1.00 93.19 92 LEU A N 1
ATOM 759 C CA . LEU A 1 92 ? 12.525 6.977 -8.385 1.00 93.19 92 LEU A CA 1
ATOM 760 C C . LEU A 1 92 ? 12.367 8.386 -8.977 1.00 93.19 92 LEU A C 1
ATOM 762 O O . LEU A 1 92 ? 12.858 8.652 -10.074 1.00 93.19 92 LEU A O 1
ATOM 766 N N . ALA A 1 93 ? 11.715 9.296 -8.248 1.00 93.69 93 ALA A N 1
ATOM 767 C CA . ALA A 1 93 ? 11.595 10.696 -8.642 1.00 93.69 93 ALA A CA 1
ATOM 768 C C . ALA A 1 93 ? 12.910 11.476 -8.450 1.00 93.69 93 ALA A C 1
ATOM 770 O O . ALA A 1 93 ? 13.172 12.414 -9.198 1.00 93.69 93 ALA A O 1
ATOM 771 N N . ASP A 1 94 ? 13.763 11.055 -7.515 1.00 91.75 94 ASP A N 1
ATOM 772 C CA . ASP A 1 94 ? 15.024 11.741 -7.199 1.00 91.75 94 ASP A CA 1
ATOM 773 C C . ASP A 1 94 ? 16.153 11.398 -8.183 1.00 91.75 94 ASP A C 1
ATOM 775 O O . ASP A 1 94 ? 17.094 12.171 -8.376 1.00 91.75 94 ASP A O 1
ATOM 779 N N . THR A 1 95 ? 16.069 10.231 -8.824 1.00 90.31 95 THR A N 1
ATOM 780 C CA . THR A 1 95 ? 17.105 9.737 -9.738 1.00 90.31 95 THR A CA 1
ATOM 781 C C . THR A 1 95 ? 16.937 10.372 -11.117 1.00 90.31 95 THR A C 1
ATOM 783 O O . THR A 1 95 ? 16.011 10.033 -11.854 1.00 90.31 95 THR A O 1
ATOM 786 N N . LYS A 1 96 ? 17.823 11.306 -11.475 1.00 92.12 96 LYS A N 1
ATOM 787 C CA . LYS A 1 96 ? 17.756 12.073 -12.731 1.00 92.12 96 LYS A CA 1
ATOM 788 C C . LYS A 1 96 ? 18.497 11.377 -13.872 1.00 92.12 96 LYS A C 1
ATOM 790 O O . LYS A 1 96 ? 19.505 10.711 -13.657 1.00 92.12 96 LYS A O 1
ATOM 795 N N . SER A 1 97 ? 18.002 11.567 -15.091 1.00 90.25 97 SER A N 1
ATOM 796 C CA . SER A 1 97 ? 18.682 11.133 -16.311 1.00 90.25 97 SER A CA 1
ATOM 797 C C . SER A 1 97 ? 19.948 11.961 -16.548 1.00 90.25 97 SER A C 1
ATOM 799 O O . SER A 1 97 ? 19.936 13.180 -16.381 1.00 90.25 97 SER A O 1
ATOM 801 N N . SER A 1 98 ? 21.026 11.301 -16.975 1.00 89.50 98 SER A N 1
ATOM 802 C CA . SER A 1 98 ? 22.262 11.952 -17.424 1.00 89.50 98 SER A CA 1
ATOM 803 C C . SER A 1 98 ? 22.158 12.517 -18.843 1.00 89.50 98 SER A C 1
ATOM 805 O O . SER A 1 98 ? 22.937 13.391 -19.206 1.00 89.50 98 SER A O 1
ATOM 807 N N . PHE A 1 99 ? 21.200 12.033 -19.640 1.00 85.69 99 PHE A N 1
ATOM 808 C CA . PHE A 1 99 ? 21.050 12.397 -21.050 1.00 85.69 99 PHE A CA 1
ATOM 809 C C . PHE A 1 99 ? 19.961 13.454 -21.281 1.00 85.69 99 PHE A C 1
ATOM 811 O O . PHE A 1 99 ? 20.134 14.364 -22.083 1.00 85.69 99 PHE A O 1
ATOM 818 N N . ALA A 1 100 ? 18.838 13.359 -20.563 1.00 88.31 100 ALA A N 1
ATOM 819 C CA . ALA A 1 100 ? 17.684 14.238 -20.749 1.00 88.31 100 ALA A CA 1
ATOM 820 C C . ALA A 1 100 ? 17.425 15.080 -19.493 1.00 88.31 100 ALA A C 1
ATOM 822 O O . ALA A 1 100 ? 16.938 14.580 -18.473 1.00 88.31 100 ALA A O 1
ATOM 823 N N . LYS A 1 101 ? 17.729 16.382 -19.568 1.00 89.81 101 LYS A N 1
ATOM 824 C CA . LYS A 1 101 ? 17.518 17.324 -18.460 1.00 89.81 101 LYS A CA 1
ATOM 825 C C . LYS A 1 101 ? 16.033 17.369 -18.079 1.00 89.81 101 LYS A C 1
ATOM 827 O O . LYS A 1 101 ? 15.165 17.459 -18.939 1.00 89.81 101 LYS A O 1
ATOM 832 N N . GLY A 1 102 ? 15.743 17.285 -16.781 1.00 89.19 102 GLY A N 1
ATOM 833 C CA . GLY A 1 102 ? 14.371 17.278 -16.254 1.00 89.19 102 GLY A CA 1
ATOM 834 C C . GLY A 1 102 ? 13.667 15.915 -16.288 1.00 89.19 102 GLY A C 1
ATOM 835 O O . GLY A 1 102 ? 12.598 15.782 -15.705 1.00 89.19 102 GLY A O 1
ATOM 836 N N . THR A 1 103 ? 14.269 14.885 -16.891 1.00 93.88 103 THR A N 1
ATOM 837 C CA . THR A 1 103 ? 13.716 13.522 -16.878 1.00 93.88 103 THR A CA 1
ATOM 838 C C . THR A 1 103 ? 14.252 12.737 -15.684 1.00 93.88 103 THR A C 1
ATOM 840 O O . THR A 1 103 ? 15.444 12.789 -15.375 1.00 93.88 103 THR A O 1
ATOM 843 N N . THR A 1 104 ? 13.380 11.980 -15.020 1.00 95.38 104 THR A N 1
ATOM 844 C CA . THR A 1 104 ? 13.729 11.132 -13.867 1.00 95.38 104 THR A CA 1
ATOM 845 C C . THR A 1 104 ? 13.486 9.659 -14.179 1.00 95.38 104 THR A C 1
ATOM 847 O O . THR A 1 104 ? 12.833 9.320 -15.169 1.00 95.38 104 THR A O 1
ATOM 850 N N . LEU A 1 105 ? 13.984 8.770 -13.323 1.00 94.12 105 LEU A N 1
ATOM 851 C CA . LEU A 1 105 ? 13.750 7.335 -13.441 1.00 94.12 105 LEU A CA 1
ATOM 852 C C . LEU A 1 105 ? 12.255 6.995 -13.362 1.00 94.12 105 LEU A C 1
ATOM 854 O O . LEU A 1 105 ? 11.810 6.082 -14.050 1.00 94.12 105 LEU A O 1
ATOM 858 N N . LEU A 1 106 ? 11.467 7.758 -12.596 1.00 95.56 106 LEU A N 1
ATOM 859 C CA . LEU A 1 106 ? 10.010 7.620 -12.576 1.00 95.56 106 LEU A CA 1
ATOM 860 C C . LEU A 1 106 ? 9.382 7.917 -13.948 1.00 95.56 106 LEU A C 1
ATOM 862 O O . LEU A 1 106 ? 8.563 7.130 -14.412 1.00 95.56 106 LEU A O 1
ATOM 866 N N . HIS A 1 107 ? 9.792 8.997 -14.625 1.00 95.31 107 HIS A N 1
ATOM 867 C CA . HIS A 1 107 ? 9.305 9.306 -15.978 1.00 95.31 107 HIS A CA 1
ATOM 868 C C . HIS A 1 107 ? 9.655 8.185 -16.963 1.00 95.31 107 HIS A C 1
ATOM 870 O O . HIS A 1 107 ? 8.810 7.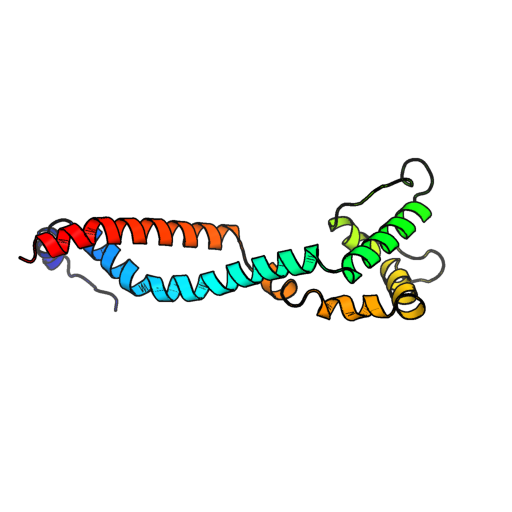742 -17.738 1.00 95.31 107 HIS A O 1
ATOM 876 N N . TYR A 1 108 ? 10.892 7.689 -16.896 1.00 93.75 108 TYR A N 1
ATOM 877 C CA . TYR A 1 108 ? 11.336 6.572 -17.724 1.00 93.75 108 TYR A CA 1
ATOM 878 C C . TYR A 1 108 ? 10.543 5.285 -17.442 1.00 93.75 108 TYR A C 1
ATOM 880 O O . TYR A 1 108 ? 10.141 4.586 -18.371 1.00 93.75 108 TYR A O 1
ATOM 888 N N . LEU A 1 109 ? 10.261 4.991 -16.168 1.00 94.88 109 LEU A N 1
ATOM 889 C CA . LEU A 1 109 ? 9.427 3.859 -15.772 1.00 94.88 109 LEU A CA 1
ATOM 890 C C . LEU A 1 109 ? 8.021 3.975 -16.372 1.00 94.88 109 LEU A C 1
ATOM 892 O O . LEU A 1 109 ? 7.565 3.022 -16.995 1.00 94.88 109 LEU A O 1
ATOM 896 N N . VAL A 1 110 ? 7.361 5.130 -16.244 1.00 94.69 110 VAL A N 1
ATOM 897 C CA . VAL A 1 110 ? 6.022 5.357 -16.818 1.00 94.69 110 VAL A CA 1
ATOM 898 C C . VAL A 1 110 ? 6.027 5.128 -18.331 1.00 94.69 110 VAL A C 1
ATOM 900 O O . VAL A 1 110 ? 5.194 4.375 -18.830 1.00 94.69 110 VAL A O 1
ATOM 903 N N . GLN A 1 111 ? 7.025 5.649 -19.051 1.00 94.06 111 GLN A N 1
ATOM 904 C CA . GLN A 1 111 ? 7.160 5.417 -20.495 1.00 94.06 111 GLN A CA 1
ATOM 905 C C . GLN A 1 111 ? 7.303 3.929 -20.853 1.00 94.06 111 GLN A C 1
ATOM 907 O O . GLN A 1 111 ? 6.758 3.478 -21.862 1.00 94.06 111 GLN A O 1
ATOM 912 N N . ILE A 1 112 ? 8.039 3.145 -20.054 1.00 93.94 112 ILE A N 1
ATOM 913 C CA . ILE A 1 112 ? 8.132 1.691 -20.251 1.00 93.94 112 ILE A CA 1
ATOM 914 C C . ILE A 1 112 ? 6.771 1.033 -20.026 1.00 93.94 112 ILE A C 1
ATOM 916 O O . ILE A 1 112 ? 6.380 0.170 -20.815 1.00 93.94 112 ILE A O 1
ATOM 920 N N . LEU A 1 113 ? 6.062 1.418 -18.963 1.00 95.12 113 LEU A N 1
ATOM 921 C CA . LEU A 1 113 ? 4.761 0.847 -18.623 1.00 95.12 113 LEU A CA 1
ATOM 922 C C . LEU A 1 113 ? 3.737 1.116 -19.733 1.00 95.12 113 LEU A C 1
ATOM 924 O O . LEU A 1 113 ? 3.111 0.179 -20.213 1.00 95.12 113 LEU A O 1
ATOM 928 N N . GLU A 1 114 ? 3.651 2.340 -20.246 1.00 94.19 114 GLU A N 1
ATOM 929 C CA . GLU A 1 114 ? 2.724 2.696 -21.331 1.00 94.19 114 GLU A CA 1
ATOM 930 C C . GLU A 1 114 ? 3.031 1.984 -22.658 1.00 94.19 114 GLU A C 1
ATOM 932 O O . GLU A 1 114 ? 2.123 1.662 -23.434 1.00 94.19 114 GLU A O 1
ATOM 937 N N . LYS A 1 115 ? 4.315 1.723 -22.935 1.00 94.50 115 LYS A N 1
ATOM 938 C CA . LYS A 1 115 ? 4.752 1.061 -24.172 1.00 94.50 115 LYS A CA 1
ATOM 939 C C . LYS A 1 115 ? 4.637 -0.459 -24.111 1.00 94.50 115 LYS A C 1
ATOM 941 O O . LYS A 1 115 ? 4.284 -1.070 -25.114 1.00 94.50 115 LYS A O 1
ATOM 946 N N . LYS A 1 116 ? 4.974 -1.077 -22.974 1.00 93.69 116 LYS A N 1
ATOM 947 C CA . LYS A 1 116 ? 5.138 -2.541 -22.857 1.00 93.69 116 LYS A CA 1
ATOM 948 C C . LYS A 1 116 ? 4.159 -3.214 -21.899 1.00 93.69 116 LYS A C 1
ATOM 950 O O . LYS A 1 116 ? 3.907 -4.404 -22.043 1.00 93.69 116 LYS A O 1
ATOM 955 N N . PHE A 1 117 ? 3.61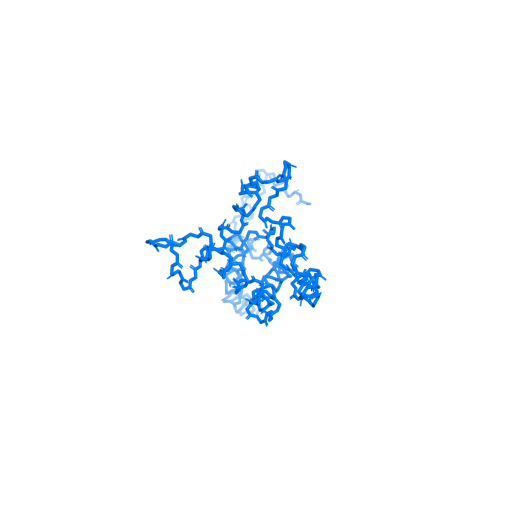2 -2.487 -20.929 1.00 93.06 117 PHE A N 1
ATOM 956 C CA . PHE A 1 117 ? 2.807 -3.045 -19.840 1.00 93.06 117 PHE A CA 1
ATOM 957 C C . PHE A 1 117 ? 1.559 -2.198 -19.559 1.00 93.06 117 PHE A C 1
ATOM 959 O O . PHE A 1 117 ? 1.297 -1.831 -18.415 1.00 93.06 117 PHE A O 1
ATOM 966 N N . ARG A 1 118 ? 0.775 -1.905 -20.606 1.00 92.12 118 ARG A N 1
ATOM 967 C CA . ARG A 1 118 ? -0.406 -1.023 -20.528 1.00 92.12 118 ARG A CA 1
ATOM 968 C C . ARG A 1 118 ? -1.416 -1.418 -19.456 1.00 92.12 118 ARG A C 1
ATOM 970 O O . ARG A 1 118 ? -2.083 -0.551 -18.909 1.00 92.12 118 ARG A O 1
ATOM 977 N N . ASP A 1 119 ? -1.518 -2.705 -19.131 1.00 93.56 119 ASP A N 1
ATOM 978 C CA . ASP A 1 119 ? -2.421 -3.159 -18.073 1.00 93.56 119 ASP A CA 1
ATOM 979 C C . ASP A 1 119 ? -2.065 -2.573 -16.695 1.00 93.56 119 ASP A C 1
ATOM 981 O O . ASP A 1 119 ? -2.957 -2.248 -15.920 1.00 93.56 119 ASP A O 1
ATOM 985 N N . ILE A 1 120 ? -0.776 -2.344 -16.414 1.00 95.12 120 ILE A N 1
ATOM 986 C CA . ILE A 1 120 ? -0.304 -1.771 -15.142 1.00 95.12 120 ILE A CA 1
ATOM 987 C C . ILE A 1 120 ? -0.721 -0.301 -15.001 1.00 95.12 120 ILE A C 1
ATOM 989 O O . ILE A 1 120 ? -0.853 0.186 -13.883 1.00 95.12 120 ILE A O 1
ATOM 993 N N . CYS A 1 121 ? -0.987 0.404 -16.105 1.00 91.94 121 CYS A N 1
ATOM 994 C CA . CYS A 1 121 ? -1.486 1.781 -16.064 1.00 91.94 121 CYS A CA 1
ATOM 995 C C . CYS A 1 121 ? -2.862 1.897 -15.387 1.00 91.94 121 CYS A C 1
ATOM 997 O O . CYS A 1 121 ? -3.216 2.989 -14.966 1.00 91.94 121 CYS A O 1
ATOM 999 N N . ARG A 1 122 ? -3.596 0.785 -15.242 1.00 93.50 122 ARG A N 1
ATOM 1000 C CA . ARG A 1 122 ? -4.887 0.693 -14.542 1.00 93.50 122 ARG A CA 1
ATOM 1001 C C . ARG A 1 122 ? -4.757 0.250 -13.078 1.00 93.50 122 ARG A C 1
ATOM 1003 O O . ARG A 1 122 ? -5.675 -0.320 -12.500 1.00 93.50 122 ARG A O 1
ATOM 1010 N N . LEU A 1 123 ? -3.581 0.429 -12.474 1.00 94.44 123 LEU A N 1
ATOM 1011 C CA . LEU A 1 123 ? -3.309 0.026 -11.088 1.00 94.44 123 LEU A CA 1
ATOM 1012 C C . LEU A 1 123 ? -4.261 0.679 -10.069 1.00 94.44 123 LEU A C 1
ATOM 1014 O O . LEU A 1 123 ? -4.493 0.124 -9.000 1.00 94.44 123 LEU A O 1
ATOM 1018 N N . ASP A 1 124 ? -4.798 1.851 -10.380 1.00 93.19 124 ASP A N 1
ATOM 1019 C CA . ASP A 1 124 ? -5.789 2.544 -9.564 1.00 93.19 124 ASP A CA 1
ATOM 1020 C C . ASP A 1 124 ? -7.106 1.763 -9.425 1.00 93.19 124 ASP A C 1
ATOM 1022 O O . ASP A 1 124 ? -7.709 1.804 -8.353 1.00 93.19 124 ASP A O 1
ATOM 1026 N N . GLU A 1 125 ? -7.494 0.981 -10.440 1.00 94.69 125 GLU A N 1
ATOM 1027 C CA . GLU A 1 125 ? -8.660 0.084 -10.384 1.00 94.69 125 GLU A CA 1
ATOM 1028 C C . GLU A 1 125 ? -8.471 -1.053 -9.367 1.00 94.69 125 GLU A C 1
ATOM 1030 O O . GLU A 1 125 ? -9.438 -1.510 -8.761 1.00 94.69 125 GLU A O 1
ATOM 1035 N N . ASP A 1 126 ? -7.229 -1.510 -9.165 1.00 95.69 126 ASP A N 1
ATOM 1036 C CA . ASP A 1 126 ? -6.907 -2.584 -8.219 1.00 95.69 126 ASP A CA 1
ATOM 1037 C C . ASP A 1 126 ? -6.894 -2.092 -6.762 1.00 95.69 126 ASP A C 1
ATOM 1039 O O . ASP A 1 126 ? -6.978 -2.911 -5.847 1.00 95.69 126 ASP A O 1
ATOM 1043 N N . LEU A 1 127 ? -6.722 -0.782 -6.538 1.00 95.94 127 LEU A N 1
ATOM 1044 C CA . LEU A 1 127 ? -6.429 -0.182 -5.229 1.00 95.94 127 LEU A CA 1
ATOM 1045 C C . LEU A 1 127 ? -7.396 0.962 -4.826 1.00 95.94 127 LEU A C 1
ATOM 1047 O O . LEU A 1 127 ? -6.930 1.999 -4.324 1.00 95.94 127 LEU A O 1
ATOM 1051 N N . PRO A 1 128 ? -8.727 0.832 -5.008 1.00 94.94 128 PRO A N 1
ATOM 1052 C CA . PRO A 1 128 ? -9.664 1.937 -4.805 1.00 94.94 128 PRO A CA 1
ATOM 1053 C C . PRO A 1 128 ? -9.719 2.433 -3.351 1.00 94.94 128 PRO A C 1
ATOM 1055 O O . PRO A 1 128 ? -9.902 3.632 -3.114 1.00 94.94 128 PRO A O 1
ATOM 1058 N N . HIS A 1 129 ? -9.507 1.564 -2.355 1.00 94.75 129 HIS A N 1
ATOM 1059 C CA . HIS A 1 129 ? -9.631 1.949 -0.946 1.00 94.75 129 HIS A CA 1
ATOM 1060 C C . HIS A 1 129 ? -8.333 2.495 -0.349 1.00 94.75 129 HIS A C 1
ATOM 1062 O O . HIS A 1 129 ? -8.368 3.126 0.713 1.00 94.75 129 HIS A O 1
ATOM 1068 N N . VAL A 1 130 ? -7.182 2.315 -1.003 1.00 94.12 130 VAL A N 1
ATOM 1069 C CA . VAL A 1 130 ? -5.870 2.665 -0.429 1.00 94.12 130 VAL A CA 1
ATOM 1070 C C . VAL A 1 130 ? -5.763 4.161 -0.122 1.00 94.12 130 VAL A C 1
ATOM 1072 O O . VAL A 1 130 ? -5.349 4.540 0.976 1.00 94.12 130 VAL A O 1
ATOM 1075 N N . ARG A 1 131 ? -6.191 5.032 -1.045 1.00 90.00 131 ARG A N 1
ATOM 1076 C CA . ARG A 1 131 ? -6.076 6.496 -0.885 1.00 90.00 131 ARG A CA 1
ATOM 1077 C C . ARG A 1 131 ? -6.946 7.042 0.247 1.00 90.00 131 ARG A C 1
ATOM 1079 O O . ARG A 1 131 ? -6.533 7.970 0.944 1.00 90.00 131 ARG A O 1
ATOM 1086 N N . LEU A 1 132 ? -8.150 6.500 0.413 1.00 88.25 132 LEU A N 1
ATOM 1087 C CA . LEU A 1 132 ? -9.050 6.889 1.499 1.00 88.25 132 LEU A CA 1
ATOM 1088 C C . LEU A 1 132 ? -8.537 6.343 2.835 1.00 88.25 132 LEU A C 1
ATOM 1090 O O . LEU A 1 132 ? -8.430 7.091 3.805 1.00 88.25 132 LEU A O 1
ATOM 1094 N N . SER A 1 133 ? -8.121 5.076 2.848 1.00 89.75 133 SER A N 1
ATOM 1095 C CA . SER A 1 133 ? -7.652 4.375 4.047 1.00 89.75 133 SER A CA 1
ATOM 1096 C C . SER A 1 133 ? -6.357 4.943 4.618 1.00 89.75 133 SER A C 1
ATOM 1098 O O . SER A 1 133 ? -6.195 4.981 5.835 1.00 89.75 133 SER A O 1
ATOM 1100 N N . ALA A 1 134 ? -5.457 5.447 3.767 1.00 89.50 134 ALA A N 1
ATOM 1101 C CA . ALA A 1 134 ? -4.199 6.065 4.192 1.00 89.50 134 ALA A CA 1
ATOM 1102 C C . ALA A 1 134 ? -4.394 7.287 5.109 1.00 89.50 134 ALA A C 1
ATOM 1104 O O . ALA A 1 134 ? -3.484 7.657 5.848 1.00 89.50 134 ALA A O 1
ATOM 1105 N N . LYS A 1 135 ? -5.579 7.913 5.085 1.00 87.00 135 LYS A N 1
ATOM 1106 C CA . LYS A 1 135 ? -5.918 9.065 5.931 1.00 87.00 135 LYS A CA 1
ATOM 1107 C C . LYS A 1 135 ? -6.400 8.660 7.327 1.00 87.00 135 LYS A C 1
ATOM 1109 O O . LYS A 1 135 ? -6.544 9.528 8.186 1.00 87.00 135 LYS A O 1
ATOM 1114 N N . PHE A 1 136 ? -6.686 7.378 7.570 1.00 85.12 136 PHE A N 1
ATOM 1115 C CA . PHE A 1 136 ? -7.267 6.924 8.831 1.00 85.12 136 PHE A CA 1
ATOM 1116 C C . PHE A 1 136 ? -6.191 6.506 9.846 1.00 85.12 136 PHE A C 1
ATOM 1118 O O . PHE A 1 136 ? -5.473 5.530 9.627 1.00 85.12 136 PHE A O 1
ATOM 1125 N N . PRO A 1 137 ? -6.107 7.164 11.017 1.00 78.44 137 PRO A N 1
ATOM 1126 C CA . PRO A 1 137 ? -5.256 6.697 12.102 1.00 78.44 137 PRO A CA 1
ATOM 1127 C C . PRO A 1 137 ? -5.860 5.441 12.753 1.00 78.44 137 PRO A C 1
ATOM 1129 O O . PRO A 1 137 ? -6.795 5.502 13.563 1.00 78.44 137 PRO A O 1
ATOM 1132 N N . LEU A 1 138 ? -5.303 4.278 12.406 1.00 76.88 138 LEU A N 1
ATOM 1133 C CA . LEU A 1 138 ? -5.695 2.968 12.945 1.00 76.88 138 LEU A CA 1
ATOM 1134 C C . LEU A 1 138 ? -5.520 2.872 14.461 1.00 76.88 138 LEU A C 1
ATOM 1136 O O . LEU A 1 138 ? -6.393 2.337 15.137 1.00 76.88 138 LEU A O 1
ATOM 1140 N N . GLY A 1 139 ? -4.442 3.442 15.008 1.00 79.12 139 GLY A N 1
ATOM 1141 C CA . GLY A 1 139 ? -4.177 3.406 16.449 1.00 79.12 139 GLY A CA 1
ATOM 1142 C C . GLY A 1 139 ? -5.291 4.052 17.277 1.00 79.12 139 GLY A C 1
ATOM 1143 O O . GLY A 1 139 ? -5.693 3.515 18.307 1.00 79.12 139 GLY A O 1
ATOM 1144 N N . SER A 1 140 ? -5.840 5.172 16.806 1.00 78.56 140 SER A N 1
ATOM 1145 C CA . SER A 1 140 ? -6.960 5.854 17.462 1.00 78.56 140 SER A CA 1
ATOM 1146 C C . SER A 1 140 ? -8.261 5.066 17.303 1.00 78.56 140 SER A C 1
ATOM 1148 O O . SER A 1 140 ? -8.991 4.881 18.271 1.00 78.56 140 SER A O 1
ATOM 1150 N N . SER A 1 141 ? -8.521 4.547 16.100 1.00 79.75 141 SER A N 1
ATOM 1151 C CA . SER A 1 141 ? -9.744 3.790 15.796 1.00 79.75 141 SER A CA 1
ATOM 1152 C C . SER A 1 141 ? -9.815 2.473 16.581 1.00 79.75 141 SER A C 1
ATOM 1154 O O . SER A 1 141 ? -10.870 2.133 17.111 1.00 79.75 141 SER A O 1
ATOM 1156 N N . ALA A 1 142 ? -8.685 1.776 16.740 1.00 80.94 142 ALA A N 1
ATOM 1157 C CA . ALA A 1 142 ? -8.583 0.567 17.552 1.00 80.94 142 ALA A CA 1
ATOM 1158 C C . ALA A 1 142 ? -8.852 0.855 19.036 1.00 80.94 142 ALA A C 1
ATOM 1160 O O . ALA A 1 142 ? -9.659 0.170 19.656 1.00 80.94 142 ALA A O 1
ATOM 1161 N N . LYS A 1 143 ? -8.250 1.910 19.603 1.00 83.00 143 LYS A N 1
ATOM 1162 C CA . LYS A 1 143 ? -8.509 2.312 20.998 1.00 83.00 143 LYS A CA 1
ATOM 1163 C C . LYS A 1 143 ? -9.992 2.589 21.247 1.00 83.00 143 LYS A C 1
ATOM 1165 O O . LYS A 1 143 ? -10.535 2.120 22.246 1.00 83.00 143 LYS A O 1
ATOM 1170 N N . THR A 1 144 ? -10.652 3.304 20.337 1.00 81.75 144 THR A N 1
ATOM 1171 C CA . THR A 1 144 ? -12.085 3.597 20.464 1.00 81.75 144 THR A CA 1
ATOM 1172 C C . THR A 1 144 ? -12.947 2.344 20.286 1.00 81.75 144 THR A C 1
ATOM 1174 O O . THR A 1 144 ? -13.922 2.164 21.006 1.00 81.75 144 THR A O 1
ATOM 1177 N N . TRP A 1 145 ? -12.564 1.421 19.401 1.00 81.25 145 TRP A N 1
ATOM 1178 C CA . TRP A 1 145 ? -13.234 0.123 19.272 1.00 81.25 145 TRP A CA 1
ATOM 1179 C C . TRP A 1 145 ? -13.136 -0.717 20.557 1.00 81.25 145 TRP A C 1
ATOM 1181 O O . TRP A 1 145 ? -14.136 -1.252 21.038 1.00 81.25 145 TRP A O 1
ATOM 1191 N N . LEU A 1 146 ? -11.944 -0.788 21.162 1.00 83.56 146 LEU A N 1
ATOM 1192 C CA . LEU A 1 146 ? -11.727 -1.482 22.434 1.00 83.56 146 LEU A CA 1
ATOM 1193 C C . LEU A 1 146 ? -12.535 -0.858 23.580 1.00 83.56 146 LEU A C 1
ATOM 1195 O O . LEU A 1 146 ? -13.152 -1.592 24.356 1.00 83.56 146 LEU A O 1
ATOM 1199 N N . SER A 1 147 ? -12.566 0.475 23.679 1.00 79.56 147 SER A N 1
ATOM 1200 C CA . SER A 1 147 ? -13.341 1.158 24.721 1.00 79.56 147 SER A CA 1
ATOM 1201 C C . SER A 1 147 ? -14.844 0.935 24.542 1.00 79.56 147 SER A C 1
ATOM 1203 O O . SER A 1 147 ? -15.548 0.699 25.527 1.00 79.56 147 SER A O 1
ATOM 1205 N N . CYS A 1 148 ? -15.329 0.891 23.295 1.00 78.50 148 CYS A N 1
ATOM 1206 C CA . CYS A 1 148 ? -16.683 0.450 22.984 1.00 78.50 148 CYS A CA 1
ATOM 1207 C C . CYS A 1 148 ? -16.934 -0.976 23.491 1.00 78.50 148 CYS A C 1
ATOM 1209 O O . CYS A 1 148 ? -17.888 -1.181 24.240 1.00 78.50 148 CYS A O 1
ATOM 1211 N N . GLY A 1 149 ? -16.075 -1.947 23.181 1.00 78.94 149 GLY A N 1
ATOM 1212 C CA . GLY A 1 149 ? -16.242 -3.326 23.656 1.00 78.94 149 GLY A CA 1
ATOM 1213 C C . GLY A 1 149 ? -16.279 -3.450 25.187 1.00 78.94 149 GLY A C 1
ATOM 1214 O O . GLY A 1 149 ? -17.127 -4.154 25.737 1.00 78.94 149 GLY A O 1
ATOM 1215 N N . GLN A 1 150 ? -15.406 -2.731 25.897 1.00 78.00 150 GLN A N 1
ATOM 1216 C CA . GLN A 1 150 ? -15.383 -2.715 27.366 1.00 78.00 150 GLN A CA 1
ATOM 1217 C C . GLN A 1 150 ? -16.653 -2.097 27.960 1.00 78.00 150 GLN A C 1
ATOM 1219 O O . GLN A 1 150 ? -17.233 -2.644 28.898 1.00 78.00 150 GLN A O 1
ATOM 1224 N N . ALA A 1 151 ? -17.118 -0.981 27.401 1.00 75.00 151 ALA A N 1
ATOM 1225 C CA . ALA A 1 151 ? -18.334 -0.323 27.858 1.00 75.00 151 ALA A CA 1
ATOM 1226 C C . ALA A 1 151 ? -19.601 -1.144 27.567 1.00 75.00 151 ALA A C 1
ATOM 1228 O O . ALA A 1 151 ? -20.511 -1.160 28.396 1.00 75.00 151 ALA A O 1
ATOM 1229 N N . LEU A 1 152 ? -19.630 -1.903 26.465 1.00 77.88 152 LEU A N 1
ATOM 1230 C CA . LEU A 1 152 ? -20.710 -2.848 26.176 1.00 77.88 152 LEU A CA 1
ATOM 1231 C C . LEU A 1 152 ? -20.749 -3.984 27.209 1.00 77.88 152 LEU A C 1
ATOM 1233 O O . LEU A 1 152 ? -21.817 -4.292 27.729 1.00 77.88 152 LEU A O 1
ATOM 1237 N N . LYS A 1 153 ? -19.590 -4.554 27.575 1.00 75.81 153 LYS A N 1
ATOM 1238 C CA . LYS A 1 153 ? -19.493 -5.576 28.635 1.00 75.81 153 LYS A CA 1
ATOM 1239 C C . LYS A 1 153 ? -19.951 -5.044 29.993 1.00 75.81 153 LYS A C 1
ATOM 1241 O O . LYS A 1 153 ? -20.693 -5.724 30.696 1.00 75.81 153 LYS A O 1
ATOM 1246 N N . MET A 1 154 ? -19.550 -3.819 30.350 1.00 71.50 154 MET A N 1
ATOM 1247 C CA . MET A 1 154 ? -20.020 -3.159 31.574 1.00 71.50 154 MET A CA 1
ATOM 1248 C C . MET A 1 154 ? -21.536 -2.954 31.575 1.00 71.50 154 MET A C 1
ATOM 1250 O O . MET A 1 154 ? -22.159 -3.056 32.629 1.00 71.50 154 MET A O 1
ATOM 1254 N N . TRP A 1 155 ? -22.123 -2.660 30.413 1.00 67.31 155 TRP A N 1
ATOM 1255 C CA . TRP A 1 155 ? -23.565 -2.508 30.266 1.00 67.31 155 TRP A CA 1
ATOM 1256 C C . TRP A 1 155 ? -24.294 -3.856 30.368 1.00 67.31 155 TRP A C 1
ATOM 1258 O O . TRP A 1 155 ? -25.217 -3.980 31.167 1.00 67.31 155 TRP A O 1
ATOM 1268 N N . GLN A 1 156 ? -23.840 -4.890 29.652 1.00 68.31 156 GLN A N 1
ATOM 1269 C CA . GLN A 1 156 ? -24.439 -6.233 29.685 1.00 68.31 156 GLN A CA 1
ATOM 1270 C C . GLN A 1 156 ? -24.373 -6.878 31.073 1.00 68.31 156 GLN A C 1
ATOM 1272 O O . GLN A 1 156 ? -25.378 -7.393 31.551 1.00 68.31 156 GLN A O 1
ATOM 1277 N N . GLY A 1 157 ? -23.232 -6.783 31.763 1.00 63.91 157 GLY A N 1
ATOM 1278 C CA . GLY A 1 157 ? -23.083 -7.321 33.119 1.00 63.91 157 GLY A CA 1
ATOM 1279 C C . GLY A 1 157 ? -23.909 -6.592 34.187 1.00 63.91 157 GLY A C 1
ATOM 1280 O O . GLY A 1 157 ? -24.005 -7.078 35.309 1.00 63.91 157 GLY A O 1
ATOM 1281 N N . LYS A 1 158 ? -24.487 -5.425 33.864 1.00 60.72 158 LYS A N 1
ATOM 1282 C CA . LYS A 1 158 ? -25.287 -4.611 34.794 1.00 60.72 158 LYS A CA 1
ATOM 1283 C C . LYS A 1 158 ? -26.754 -4.474 34.397 1.00 60.72 158 LYS A C 1
ATOM 1285 O O . LYS A 1 158 ? -27.557 -4.163 35.268 1.00 60.72 158 LYS A O 1
ATOM 1290 N N . SER A 1 159 ? -27.123 -4.731 33.140 1.00 53.12 159 SER A N 1
ATOM 1291 C CA . SER A 1 159 ? -28.531 -4.813 32.720 1.00 53.12 159 SER A CA 1
ATOM 1292 C C . SER A 1 159 ? -29.255 -5.921 33.487 1.00 53.12 159 SER A C 1
ATOM 1294 O O . SER A 1 159 ? -30.331 -5.680 34.025 1.00 53.12 159 SER A O 1
ATOM 1296 N N . SER A 1 160 ? -28.586 -7.062 33.688 1.00 46.75 160 SER A N 1
ATOM 1297 C CA . SER A 1 160 ? -29.041 -8.150 34.564 1.00 46.75 160 SER A CA 1
ATOM 1298 C C . SER A 1 160 ? -29.269 -7.708 36.016 1.00 46.75 160 SER A C 1
ATOM 1300 O O . SER A 1 160 ? -30.161 -8.216 36.682 1.00 46.75 160 SER A O 1
ATOM 1302 N N . PHE A 1 161 ? -28.513 -6.723 36.507 1.00 44.47 161 PHE A N 1
ATOM 1303 C CA . PHE A 1 161 ? -28.650 -6.171 37.860 1.00 44.47 161 PHE A CA 1
ATOM 1304 C C . PHE A 1 161 ? -29.773 -5.135 37.999 1.00 44.47 161 PHE A C 1
ATOM 1306 O O . PHE A 1 161 ? -30.235 -4.880 39.110 1.00 44.47 161 PHE A O 1
ATOM 1313 N N . ILE A 1 162 ? -30.163 -4.484 36.900 1.00 45.12 162 ILE A N 1
ATOM 1314 C CA . ILE A 1 162 ? -31.217 -3.461 36.891 1.00 45.12 162 ILE A CA 1
ATOM 1315 C C . ILE A 1 162 ? -32.580 -4.115 36.636 1.00 45.12 162 ILE A C 1
ATOM 1317 O O . ILE A 1 162 ? -33.543 -3.735 37.293 1.00 45.12 162 ILE A O 1
ATOM 1321 N N . GLU A 1 163 ? -32.656 -5.132 35.772 1.00 42.72 163 GLU A N 1
ATOM 1322 C CA . GLU A 1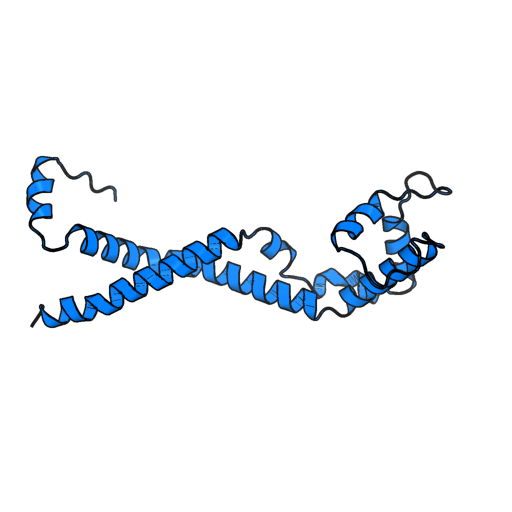 163 ? -33.880 -5.924 35.571 1.00 42.72 163 GLU A CA 1
ATOM 1323 C C . GLU A 1 163 ? -34.209 -6.791 36.796 1.00 42.72 163 GLU A C 1
ATOM 1325 O O . GLU A 1 163 ? -35.361 -6.832 37.210 1.00 42.72 163 GLU A O 1
ATOM 1330 N N . ALA A 1 164 ? -33.207 -7.369 37.473 1.00 37.50 164 ALA A N 1
ATOM 1331 C CA . ALA A 1 164 ? -33.416 -8.149 38.702 1.00 37.50 164 ALA A CA 1
ATOM 1332 C C . ALA A 1 164 ? -33.785 -7.316 39.951 1.00 37.50 164 ALA A C 1
ATOM 1334 O O . ALA A 1 164 ? -34.006 -7.882 41.015 1.00 37.50 164 ALA A O 1
ATOM 1335 N N . LYS A 1 165 ? -33.813 -5.980 39.850 1.00 37.53 165 LYS A N 1
ATOM 1336 C CA . LYS A 1 165 ? -34.242 -5.063 40.928 1.00 37.53 165 LYS A CA 1
ATOM 1337 C C . LYS A 1 165 ? -35.485 -4.242 40.572 1.00 37.53 165 LYS A C 1
ATOM 1339 O O . LYS A 1 165 ? -35.875 -3.376 41.353 1.00 37.53 165 LYS A O 1
ATOM 1344 N N . ALA A 1 166 ? -36.044 -4.459 39.382 1.00 37.28 166 ALA A N 1
ATOM 1345 C CA . ALA A 1 166 ? -37.291 -3.847 38.925 1.00 37.28 166 ALA A CA 1
ATOM 1346 C C . ALA A 1 166 ? -38.507 -4.790 39.077 1.00 37.28 166 ALA A C 1
ATOM 1348 O O . ALA A 1 166 ? -39.618 -4.387 38.735 1.00 37.28 166 ALA A O 1
ATOM 1349 N N . LEU A 1 167 ? -38.286 -6.003 39.600 1.00 35.12 167 LEU A N 1
ATOM 1350 C CA . LEU A 1 167 ? -39.274 -6.945 40.138 1.00 35.12 167 LEU A CA 1
ATOM 1351 C C . LEU A 1 167 ? -39.074 -7.047 41.655 1.00 35.12 167 LEU A C 1
ATOM 1353 O O . LEU A 1 167 ? -40.080 -7.282 42.353 1.00 35.12 167 LEU A O 1
#

Radius of gyration: 28.02 Å; chains: 1; bounding box: 67×34×71 Å

InterPro domains:
  IPR015425 Formin, FH2 domain [PF02181] (14-151)
  IPR015425 Formin, FH2 domain [PS51444] (1-167)
  IPR042201 Formin, FH2 domain superfamily [G3DSA:1.20.58.2220] (8-162)
  IPR051425 Formin Homology [PTHR45725] (14-144)

Foldseek 3Di:
DPPPDDPVCVVVQVPPVPSVLVVVLVVCVVCLVVLCVVLVVLVVLVVLLVVLCVPDPLNVVLQVVVLQVQLVVLPDPRRDDPGDDPVCVVCQCVADDPPDPPDGNVNVSVVCCVVPPVVSVVSCVSRVSNVVNVPDDPVVSVVSVVVSVVSVVSNVVCVVVVVVVVD

Secondary structure (DSSP, 8-state):
------HHHHHHHTTSTTHHHHHHHHHHHHHHHHHHHHHHHHHHHHHHHHHHHHH-HHHHHHHHHHHHHHHHHTTTTTS--S---GGGGGGGTT-B-SSSTT-BHHHHHHHHHHHH-GGGGGHHHH-TTHHHHTTS-HHHHHHHHHHHHHHHHHHHHHHHHHHTT--

Organism: Dendroctonus ponderosae (NCBI:txid77166)